Protein AF-A0A379WMU5-F1 (afdb_monomer_lite)

Radius of gyration: 20.84 Å; chains: 1; bounding box: 44×34×50 Å

Sequence (84 aa):
MPDFSAFQLEGCKVLEYARHKRKLRLGALKGNAFTLVLREISDRRDVETRLQAIRDGGRANYFGAQRFGIGGSNVQGALRWAAK

Organism: Salmonella enterica I (NCBI:txid59201)

Structure (mmCIF, N/CA/C/O backbone):
data_AF-A0A379WMU5-F1
#
_entry.id   AF-A0A379WMU5-F1
#
loop_
_atom_site.group_PDB
_atom_site.id
_atom_site.type_symbol
_atom_site.label_atom_id
_atom_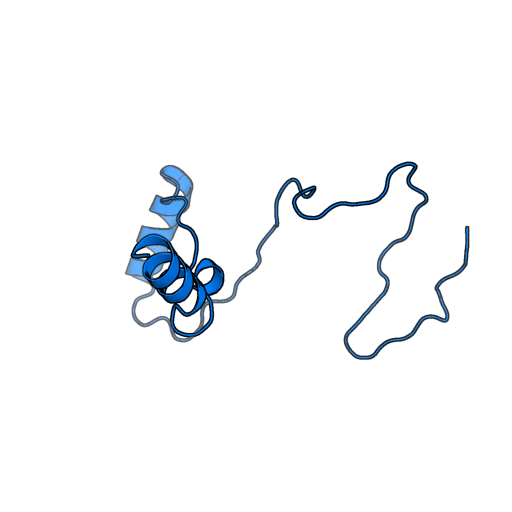site.label_alt_id
_atom_site.label_comp_id
_atom_site.label_asym_id
_atom_site.label_entity_id
_atom_site.label_seq_id
_atom_site.pdbx_PDB_ins_code
_atom_site.Cartn_x
_atom_site.Cartn_y
_atom_site.Cartn_z
_atom_site.occupancy
_atom_site.B_iso_or_equiv
_atom_site.auth_seq_id
_atom_site.auth_comp_id
_atom_site.auth_asym_id
_atom_site.auth_atom_id
_atom_site.pdbx_PDB_model_num
ATOM 1 N N . MET A 1 1 ? 14.685 -5.614 -28.565 1.00 76.56 1 MET A N 1
ATOM 2 C CA . MET A 1 1 ? 14.617 -5.590 -27.082 1.00 76.56 1 MET A CA 1
ATOM 3 C C . MET A 1 1 ? 15.295 -6.850 -26.564 1.00 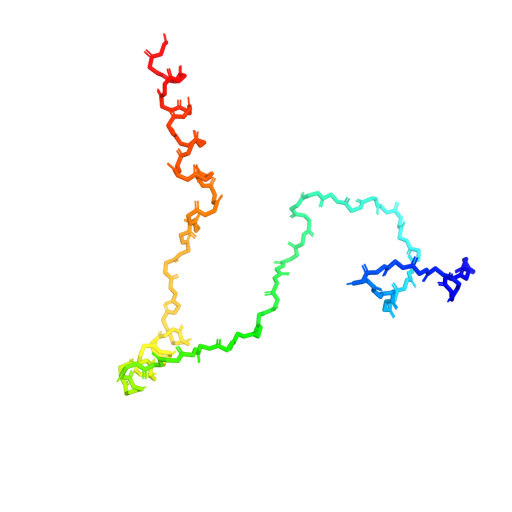76.56 1 MET A C 1
ATOM 5 O O . MET A 1 1 ? 15.291 -7.813 -27.317 1.00 76.56 1 MET A O 1
ATOM 9 N N . PRO A 1 2 ? 15.926 -6.848 -25.377 1.00 82.69 2 PRO A N 1
ATOM 10 C CA . PRO A 1 2 ? 16.414 -8.093 -24.780 1.00 82.69 2 PRO A CA 1
ATOM 11 C C . PRO A 1 2 ? 15.236 -9.045 -24.530 1.00 82.69 2 PRO A C 1
ATOM 13 O O . PRO A 1 2 ? 14.165 -8.581 -24.138 1.00 82.69 2 PRO A O 1
ATOM 16 N N . ASP A 1 3 ? 15.437 -10.334 -24.794 1.00 87.19 3 ASP A N 1
ATOM 17 C CA . ASP A 1 3 ? 14.460 -11.375 -24.481 1.00 87.19 3 ASP A CA 1
ATOM 18 C C . ASP A 1 3 ? 14.644 -11.829 -23.027 1.00 87.19 3 ASP A C 1
ATOM 20 O O . ASP A 1 3 ? 15.740 -12.213 -22.619 1.00 87.19 3 ASP A O 1
ATOM 24 N N . PHE A 1 4 ? 13.569 -11.752 -22.244 1.00 89.25 4 PHE A N 1
ATOM 25 C CA . PHE A 1 4 ? 13.531 -12.167 -20.841 1.00 89.25 4 PHE A CA 1
ATOM 26 C C . PHE A 1 4 ? 12.784 -13.490 -20.631 1.00 89.25 4 PHE A C 1
ATOM 28 O O . PHE A 1 4 ? 12.550 -13.872 -19.486 1.00 89.25 4 PHE A O 1
ATOM 35 N N . SER A 1 5 ? 12.419 -14.200 -21.704 1.00 87.19 5 SER A N 1
ATOM 36 C CA . SER A 1 5 ? 11.685 -15.474 -21.647 1.00 87.19 5 SER A CA 1
ATOM 37 C C . SER A 1 5 ? 12.373 -16.540 -20.781 1.00 87.19 5 SER A C 1
ATOM 39 O O . SER A 1 5 ? 11.699 -17.307 -20.097 1.00 87.19 5 SER A O 1
ATOM 41 N N . ALA A 1 6 ? 13.708 -16.550 -20.756 1.00 90.75 6 ALA A N 1
ATOM 42 C CA . ALA A 1 6 ? 14.512 -17.496 -19.984 1.00 90.75 6 ALA A CA 1
ATOM 43 C C . ALA A 1 6 ? 14.764 -17.071 -18.522 1.00 90.75 6 ALA A C 1
ATOM 45 O O . ALA A 1 6 ? 15.359 -17.835 -17.763 1.00 90.75 6 ALA A O 1
ATOM 46 N N . PHE A 1 7 ? 14.355 -15.866 -18.103 1.00 93.81 7 PHE A N 1
ATOM 47 C CA . PHE A 1 7 ? 14.574 -15.415 -16.727 1.00 93.81 7 PHE A CA 1
ATOM 48 C C . PHE A 1 7 ? 13.588 -16.093 -15.772 1.00 93.81 7 PHE A C 1
ATOM 50 O O . PHE A 1 7 ? 12.373 -15.916 -15.883 1.00 93.81 7 PHE A O 1
ATOM 57 N N . GLN A 1 8 ? 14.120 -16.826 -14.795 1.00 93.75 8 GLN A N 1
ATOM 58 C CA . GLN A 1 8 ? 13.336 -17.510 -13.772 1.00 93.75 8 GLN A CA 1
ATOM 59 C C . GLN A 1 8 ? 13.865 -17.172 -12.380 1.00 93.75 8 GLN A C 1
ATOM 61 O O . GLN A 1 8 ? 15.069 -17.199 -12.129 1.00 93.75 8 GLN A O 1
ATOM 66 N N . LEU A 1 9 ? 12.943 -16.856 -11.475 1.00 95.88 9 LEU A N 1
ATOM 67 C CA . LEU A 1 9 ? 13.205 -16.642 -10.059 1.00 95.88 9 LEU A CA 1
ATOM 68 C C . LEU A 1 9 ? 11.992 -17.150 -9.280 1.00 95.88 9 LEU A C 1
ATOM 70 O O . LEU A 1 9 ? 10.858 -16.801 -9.609 1.00 95.88 9 LEU A O 1
ATOM 74 N N . GLU A 1 10 ? 12.222 -17.970 -8.259 1.00 96.88 10 GLU A N 1
ATOM 75 C CA . GLU A 1 10 ? 11.147 -18.522 -7.434 1.00 96.88 10 GLU A CA 1
ATOM 76 C C . GLU A 1 10 ? 10.281 -17.404 -6.824 1.00 96.88 10 GLU A C 1
ATOM 78 O O . GLU A 1 10 ? 10.782 -16.383 -6.352 1.00 96.88 10 GLU A O 1
ATOM 83 N N . GLY A 1 11 ? 8.956 -17.566 -6.894 1.00 96.75 11 GLY A N 1
ATOM 84 C CA . GLY A 1 11 ? 7.988 -16.573 -6.414 1.00 96.75 11 GLY A CA 1
ATOM 85 C C . GLY A 1 11 ? 7.860 -15.308 -7.276 1.00 96.75 11 GLY A C 1
ATOM 86 O O . GLY A 1 11 ? 7.078 -14.423 -6.932 1.00 96.75 11 GLY A O 1
ATOM 87 N N . CYS A 1 12 ? 8.582 -15.205 -8.396 1.00 95.88 12 CYS A N 1
ATOM 88 C CA . CYS A 1 12 ? 8.593 -14.029 -9.265 1.00 95.88 12 CYS A CA 1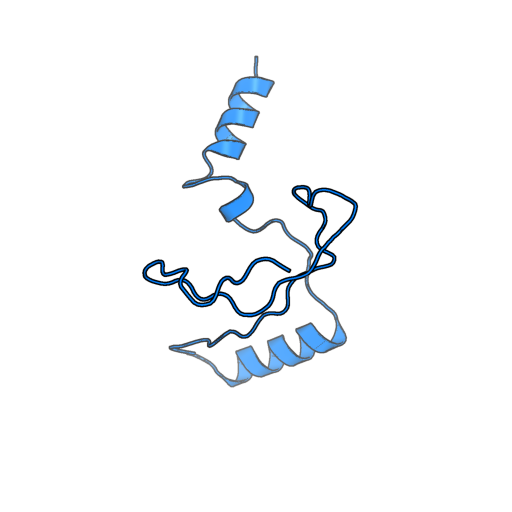
ATOM 89 C C . CYS A 1 12 ? 8.234 -14.382 -10.716 1.00 95.88 12 CYS A C 1
ATOM 91 O O . CYS A 1 12 ? 8.579 -15.442 -11.230 1.00 95.88 12 CYS A O 1
ATOM 93 N N . LYS A 1 13 ? 7.564 -13.455 -11.410 1.00 93.75 13 LYS A N 1
ATOM 94 C CA . LYS A 1 13 ? 7.213 -13.595 -12.830 1.00 93.75 13 LYS A CA 1
ATOM 95 C C . LYS A 1 13 ? 7.390 -12.267 -13.560 1.00 93.75 13 LYS A C 1
ATOM 97 O O . LYS A 1 13 ? 6.874 -11.246 -13.110 1.00 93.75 13 LYS A O 1
ATOM 102 N N . VAL A 1 14 ? 8.077 -12.284 -14.703 1.00 94.38 14 VAL A N 1
ATOM 103 C CA . VAL A 1 14 ? 8.120 -11.131 -15.617 1.00 94.38 14 VAL A CA 1
ATOM 104 C C . VAL A 1 14 ? 6.777 -11.038 -16.337 1.00 94.38 14 VAL A C 1
ATOM 106 O O . VAL A 1 14 ? 6.352 -11.995 -16.981 1.00 94.38 14 VAL A O 1
ATOM 109 N N . LEU A 1 15 ? 6.099 -9.897 -16.202 1.00 94.06 15 LEU A N 1
ATOM 110 C CA . LEU A 1 15 ? 4.808 -9.641 -16.851 1.00 94.06 15 LEU A CA 1
ATOM 111 C C . LEU A 1 15 ? 4.962 -8.780 -18.109 1.00 94.06 15 LEU A C 1
ATOM 113 O O . LEU A 1 15 ? 4.345 -9.068 -19.127 1.00 94.06 15 LEU A O 1
ATOM 117 N N . GLU A 1 16 ? 5.800 -7.745 -18.042 1.00 93.62 16 GLU A N 1
ATOM 118 C CA . GLU A 1 16 ? 6.014 -6.779 -19.120 1.00 93.62 16 GLU A CA 1
ATOM 119 C C . GLU A 1 16 ? 7.414 -6.159 -19.003 1.00 93.62 16 GLU A C 1
ATOM 121 O O . GLU A 1 16 ? 7.975 -6.060 -17.908 1.00 93.62 16 GLU A O 1
ATOM 126 N N . TYR A 1 17 ? 7.984 -5.726 -20.128 1.00 93.94 17 TYR A N 1
ATOM 127 C CA . TYR A 1 17 ? 9.236 -4.978 -20.171 1.00 93.94 17 TYR A CA 1
ATOM 128 C C . TYR A 1 17 ? 9.230 -3.967 -21.324 1.00 93.94 17 TYR A C 1
ATOM 130 O O . TYR A 1 17 ? 8.726 -4.243 -22.408 1.00 93.94 17 TYR A O 1
ATOM 138 N N . ALA A 1 18 ? 9.832 -2.795 -21.105 1.00 93.50 18 ALA A N 1
ATOM 139 C CA . ALA A 1 18 ? 9.970 -1.736 -22.105 1.00 93.50 18 ALA A CA 1
ATOM 140 C C . ALA A 1 18 ? 11.216 -0.873 -21.832 1.00 93.50 18 ALA A C 1
ATOM 142 O O . ALA A 1 18 ? 11.742 -0.832 -20.717 1.00 93.50 18 ALA A O 1
ATOM 143 N N . ARG A 1 19 ? 11.711 -0.157 -22.851 1.00 94.75 19 ARG A N 1
ATOM 144 C CA . ARG A 1 19 ? 12.791 0.833 -22.679 1.00 94.75 19 ARG A CA 1
ATOM 145 C C . ARG A 1 19 ? 12.224 2.119 -22.073 1.00 94.75 19 ARG A C 1
ATOM 147 O O . ARG A 1 19 ? 11.195 2.612 -22.518 1.00 94.75 19 ARG A O 1
ATOM 154 N N . HIS A 1 20 ? 12.946 2.718 -21.128 1.00 95.88 20 HIS A N 1
ATOM 155 C CA . HIS A 1 20 ? 12.606 4.020 -20.554 1.00 95.88 20 HIS A CA 1
ATOM 156 C C . HIS A 1 20 ? 13.858 4.899 -20.428 1.00 95.88 20 HIS A C 1
ATOM 158 O O . HIS A 1 20 ? 14.935 4.404 -20.100 1.00 95.88 20 HIS A O 1
ATOM 164 N N . LYS A 1 21 ? 13.735 6.209 -20.696 1.00 97.00 21 LYS A N 1
ATOM 165 C CA . LYS A 1 21 ? 14.886 7.139 -20.742 1.00 97.00 21 LYS A CA 1
ATOM 166 C C . LYS A 1 21 ? 15.436 7.516 -19.361 1.00 97.00 21 LYS A C 1
ATOM 168 O O . LYS A 1 21 ? 16.579 7.941 -19.253 1.00 97.00 21 LYS A O 1
ATOM 173 N N . ARG A 1 22 ? 14.618 7.419 -18.308 1.00 96.81 22 ARG A N 1
ATOM 174 C CA . ARG A 1 22 ? 14.978 7.820 -16.934 1.00 96.81 22 ARG A CA 1
ATOM 175 C C . ARG A 1 22 ? 14.937 6.626 -15.986 1.00 96.81 22 ARG A C 1
ATOM 177 O O . ARG A 1 22 ? 14.069 5.767 -16.115 1.00 96.81 22 ARG A O 1
ATOM 184 N N . LYS A 1 23 ? 15.826 6.617 -14.993 1.00 96.81 23 LYS A N 1
ATOM 185 C CA . LYS A 1 23 ? 15.816 5.635 -13.899 1.00 96.81 23 LYS A CA 1
ATOM 186 C C . LYS A 1 23 ? 14.594 5.846 -12.994 1.00 96.81 23 LYS A C 1
ATOM 188 O O . LYS A 1 23 ? 14.309 6.982 -12.614 1.00 96.81 23 LYS A O 1
ATOM 193 N N . LEU A 1 24 ? 13.920 4.760 -12.611 1.00 96.94 24 LEU A N 1
ATOM 194 C CA . LEU A 1 24 ? 12.857 4.788 -11.603 1.00 96.94 24 LEU A CA 1
ATOM 195 C C . LEU A 1 24 ? 13.463 5.042 -10.209 1.00 96.94 24 LEU A C 1
ATOM 197 O O . LEU A 1 24 ? 14.424 4.379 -9.817 1.00 96.94 24 LEU A O 1
ATOM 201 N N . ARG A 1 25 ? 12.931 6.027 -9.476 1.00 97.31 25 ARG A N 1
ATOM 202 C CA . ARG A 1 25 ? 13.383 6.411 -8.124 1.00 97.31 25 ARG A CA 1
ATOM 203 C C . ARG A 1 25 ? 12.369 5.964 -7.068 1.00 97.31 25 ARG A C 1
ATOM 205 O O . ARG A 1 25 ? 11.185 5.825 -7.364 1.00 97.31 25 ARG A O 1
ATOM 212 N N . LEU A 1 26 ? 12.824 5.790 -5.826 1.00 97.06 26 LEU A N 1
ATOM 213 C CA . LEU A 1 26 ? 11.930 5.578 -4.685 1.00 97.06 26 LEU A CA 1
ATOM 214 C C . LEU A 1 26 ? 10.949 6.754 -4.561 1.00 97.06 26 LEU A C 1
ATOM 216 O O . LEU A 1 26 ? 11.345 7.908 -4.707 1.00 97.06 26 LEU A O 1
ATOM 220 N N . GLY A 1 27 ? 9.670 6.451 -4.330 1.00 96.00 27 GLY A N 1
ATOM 221 C CA . GLY A 1 27 ? 8.601 7.453 -4.240 1.00 96.00 27 GLY A CA 1
ATOM 222 C C . GLY A 1 27 ? 8.072 7.979 -5.581 1.00 96.00 27 GLY A C 1
ATOM 223 O O . GLY A 1 27 ? 7.186 8.822 -5.575 1.00 96.00 27 GLY A O 1
ATOM 224 N N . ALA A 1 28 ? 8.559 7.485 -6.726 1.00 97.12 28 ALA A N 1
ATOM 225 C CA . ALA A 1 28 ? 8.119 7.952 -8.048 1.00 97.12 28 ALA A CA 1
ATOM 226 C C . ALA A 1 28 ? 6.794 7.330 -8.545 1.00 97.12 28 ALA A C 1
ATOM 228 O O . ALA A 1 28 ? 6.381 7.589 -9.674 1.00 97.12 28 ALA A O 1
ATOM 229 N N . LEU A 1 29 ? 6.143 6.485 -7.741 1.00 96.56 29 LEU A N 1
ATOM 230 C CA . LEU A 1 29 ? 4.853 5.886 -8.085 1.00 96.56 29 LEU A CA 1
ATOM 231 C C . LEU A 1 29 ? 3.724 6.895 -7.867 1.00 96.56 29 LEU A C 1
ATOM 233 O O . LEU A 1 29 ? 3.705 7.603 -6.865 1.00 96.56 29 LEU A O 1
ATOM 237 N N . LYS A 1 30 ? 2.735 6.898 -8.766 1.00 97.75 30 LYS A N 1
ATOM 238 C CA . LYS A 1 30 ? 1.504 7.683 -8.583 1.00 97.75 30 LYS A CA 1
ATOM 239 C C . LYS A 1 30 ? 0.655 7.155 -7.416 1.00 97.75 30 LYS A C 1
ATOM 241 O O . LYS A 1 30 ? 0.015 7.936 -6.724 1.00 97.75 30 LYS A O 1
ATOM 246 N N . GLY A 1 31 ? 0.630 5.837 -7.220 1.00 97.19 31 GLY A N 1
ATOM 247 C CA . GLY A 1 31 ? -0.167 5.164 -6.197 1.00 97.19 31 GLY A CA 1
ATOM 248 C C . GLY A 1 31 ? -0.173 3.650 -6.392 1.00 97.19 31 GLY A C 1
ATOM 249 O O . GLY A 1 31 ? 0.507 3.138 -7.280 1.00 97.19 31 GLY A O 1
ATOM 250 N N . ASN A 1 32 ? -0.954 2.951 -5.569 1.00 97.31 32 ASN A N 1
ATOM 251 C CA . ASN A 1 32 ? -1.137 1.502 -5.636 1.00 97.31 32 ASN A CA 1
ATOM 252 C C . ASN A 1 32 ? -2.631 1.174 -5.698 1.00 97.31 32 ASN A C 1
ATOM 254 O O . ASN A 1 32 ? -3.437 1.847 -5.055 1.00 97.31 32 ASN A O 1
ATOM 258 N N . ALA A 1 33 ? -2.983 0.130 -6.446 1.00 98.06 33 ALA A N 1
ATOM 259 C CA . ALA A 1 33 ? -4.319 -0.452 -6.438 1.00 98.06 33 ALA A CA 1
ATOM 260 C C . ALA A 1 33 ? -4.322 -1.676 -5.515 1.00 98.06 33 ALA A C 1
ATOM 262 O O . ALA A 1 33 ? -3.436 -2.524 -5.611 1.00 98.06 33 ALA A O 1
ATOM 263 N N . PHE A 1 34 ? -5.306 -1.763 -4.620 1.00 97.19 34 PHE A N 1
ATOM 264 C CA . PHE A 1 34 ? -5.397 -2.835 -3.632 1.00 97.19 34 PHE A CA 1
ATOM 265 C C . PHE A 1 34 ? -6.609 -3.721 -3.908 1.00 97.19 34 PHE A C 1
ATOM 267 O O . PHE A 1 34 ? -7.701 -3.230 -4.174 1.00 97.19 34 PHE A O 1
ATOM 274 N N . THR A 1 35 ? -6.415 -5.033 -3.795 1.00 98.19 35 THR A N 1
ATOM 275 C CA . THR A 1 35 ? -7.489 -6.024 -3.667 1.00 98.19 35 THR A CA 1
ATOM 276 C C . THR A 1 35 ? -7.213 -6.802 -2.391 1.00 98.19 35 THR A C 1
ATOM 278 O O . THR A 1 35 ? -6.158 -7.420 -2.264 1.00 98.19 35 THR A O 1
ATOM 281 N N . LEU A 1 36 ? -8.119 -6.710 -1.419 1.00 97.12 36 LEU A N 1
ATOM 282 C CA . LEU A 1 36 ? -7.942 -7.271 -0.080 1.00 97.12 36 LEU A CA 1
ATOM 283 C C . LEU A 1 36 ? -9.104 -8.212 0.237 1.00 97.12 36 LEU A C 1
ATOM 285 O O . LEU A 1 36 ? -10.245 -7.932 -0.125 1.00 97.12 36 LEU A O 1
ATOM 289 N N . VAL A 1 37 ? -8.816 -9.298 0.953 1.00 97.75 37 VAL A N 1
ATOM 290 C CA . VAL A 1 37 ? -9.830 -10.221 1.478 1.00 97.75 37 VAL A CA 1
ATOM 291 C C . VAL A 1 37 ? -9.771 -10.174 2.998 1.00 97.75 37 VAL A C 1
ATOM 293 O O . VAL A 1 37 ? -8.790 -10.619 3.593 1.00 97.75 37 VAL A O 1
ATOM 296 N N . LEU A 1 38 ? -10.819 -9.633 3.621 1.00 96.88 38 LEU A N 1
ATOM 297 C CA . LEU A 1 38 ? -11.004 -9.689 5.070 1.00 96.88 38 LEU A CA 1
ATOM 298 C C . LEU A 1 38 ? -11.621 -11.045 5.438 1.00 96.88 38 LEU A C 1
ATOM 300 O O . LEU A 1 38 ? -12.602 -11.469 4.827 1.00 96.88 38 LEU A O 1
ATOM 304 N N . ARG A 1 39 ? -11.031 -11.736 6.413 1.00 97.31 39 ARG A N 1
ATOM 305 C CA . ARG A 1 39 ? -11.480 -13.046 6.912 1.00 97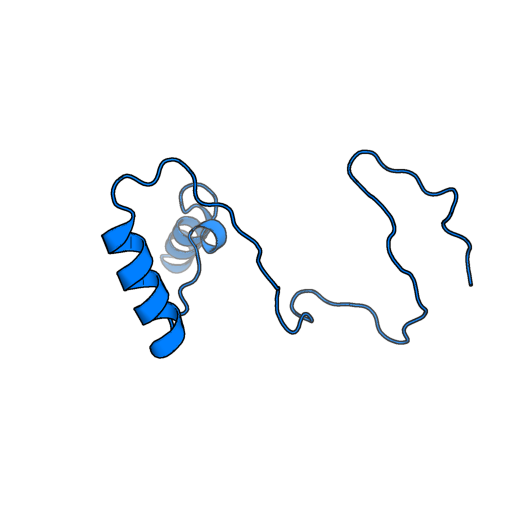.31 39 ARG A CA 1
ATOM 306 C C . ARG A 1 39 ? -12.007 -12.888 8.338 1.00 97.31 39 ARG A C 1
ATOM 308 O O . ARG A 1 39 ? -11.697 -11.892 8.980 1.00 97.31 39 ARG A O 1
ATOM 315 N N . GLU A 1 40 ? -12.799 -13.856 8.802 1.00 97.88 40 GLU A N 1
ATOM 316 C CA . GLU A 1 40 ? -13.273 -13.925 10.199 1.00 97.88 40 GLU A CA 1
ATOM 317 C C . GLU A 1 40 ? -14.005 -12.655 10.671 1.00 97.88 40 GLU A C 1
ATOM 319 O O . GLU A 1 40 ? -13.796 -12.144 11.768 1.00 97.88 40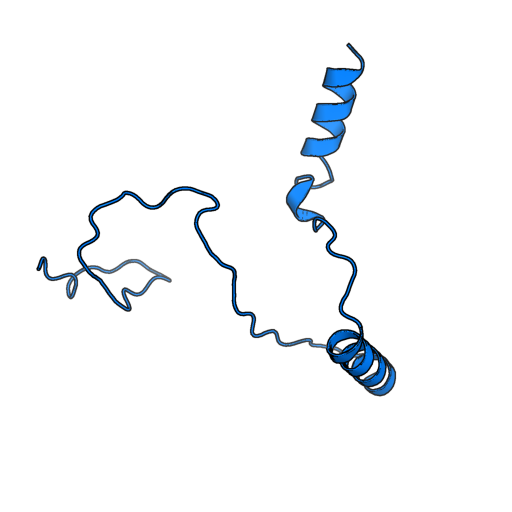 GLU A O 1
ATOM 324 N N . ILE A 1 41 ? -14.885 -12.121 9.819 1.00 97.81 41 ILE A N 1
ATOM 325 C CA . ILE A 1 41 ? -15.680 -10.935 10.147 1.00 97.81 41 ILE A CA 1
ATOM 326 C C . ILE A 1 41 ? -16.721 -11.300 11.211 1.00 97.81 41 ILE A C 1
ATOM 328 O O . ILE A 1 41 ? -17.618 -12.101 10.950 1.00 97.81 41 ILE A O 1
ATOM 332 N N . SER A 1 42 ? -16.620 -10.670 12.382 1.00 97.81 42 SER A N 1
ATOM 333 C CA . SER A 1 42 ? -17.542 -10.861 13.507 1.00 97.81 42 SER A CA 1
ATOM 334 C C . SER A 1 42 ? -18.904 -10.194 13.288 1.00 97.81 42 SER A C 1
ATOM 336 O O . SER A 1 42 ? -19.931 -10.797 13.584 1.00 97.81 42 SER A O 1
ATOM 338 N N . ASP A 1 43 ? -18.923 -8.980 12.727 1.00 98.06 43 ASP A N 1
ATOM 339 C CA . ASP A 1 43 ? -20.146 -8.259 12.358 1.00 98.06 43 ASP A CA 1
ATOM 340 C C . ASP A 1 43 ? -20.049 -7.703 10.934 1.00 98.06 43 ASP A C 1
ATOM 342 O O . ASP A 1 43 ? -19.365 -6.720 10.642 1.00 98.06 43 ASP A O 1
ATOM 346 N N . ARG A 1 44 ? -20.776 -8.343 10.018 1.00 97.56 44 ARG A N 1
ATOM 347 C CA . ARG A 1 44 ? -20.806 -7.947 8.610 1.00 97.56 44 ARG A CA 1
ATOM 348 C C . ARG A 1 44 ? -21.540 -6.624 8.374 1.00 97.56 44 ARG A C 1
ATOM 350 O O . ARG A 1 44 ? -21.188 -5.911 7.436 1.00 97.56 44 ARG A O 1
ATOM 357 N N . ARG A 1 45 ? -22.562 -6.302 9.173 1.00 98.00 45 ARG A N 1
ATOM 358 C CA . ARG A 1 45 ? -23.383 -5.094 8.974 1.00 98.00 45 ARG A CA 1
ATOM 359 C C . ARG A 1 45 ? -22.610 -3.843 9.372 1.00 98.00 45 ARG A C 1
ATOM 361 O O . ARG A 1 45 ? -22.666 -2.845 8.652 1.00 98.00 45 ARG A O 1
ATOM 368 N N . ASP A 1 46 ? -21.850 -3.917 10.464 1.00 98.06 46 ASP A N 1
ATOM 369 C CA . ASP A 1 46 ? -20.943 -2.838 10.874 1.00 98.06 46 ASP A CA 1
ATOM 370 C C . ASP A 1 46 ? -19.874 -2.572 9.800 1.00 98.06 46 ASP A C 1
ATOM 372 O O . ASP A 1 46 ? -19.688 -1.428 9.378 1.00 98.06 46 ASP A O 1
ATOM 376 N N . VAL A 1 47 ? -19.233 -3.624 9.272 1.00 97.75 47 VAL A N 1
ATOM 377 C CA . VAL A 1 47 ? -18.233 -3.483 8.196 1.00 97.75 47 VAL A CA 1
ATOM 378 C C . VAL A 1 47 ? -18.831 -2.825 6.952 1.00 97.75 47 VAL A C 1
ATOM 380 O O . VAL A 1 47 ? -18.237 -1.883 6.427 1.00 97.75 47 VAL A O 1
ATOM 383 N N . GLU A 1 48 ? -20.007 -3.263 6.501 1.00 97.88 48 GLU A N 1
ATOM 384 C CA . GLU A 1 48 ? -20.677 -2.680 5.330 1.00 97.88 48 GLU A CA 1
ATOM 385 C C . GLU A 1 48 ?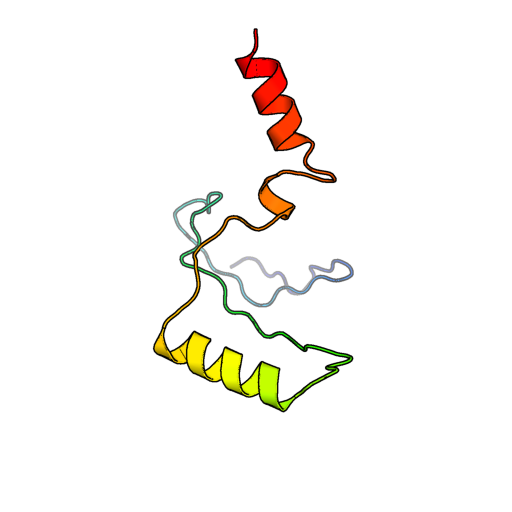 -20.988 -1.189 5.535 1.00 97.88 48 GLU A C 1
ATOM 387 O O . GLU A 1 48 ? -20.682 -0.356 4.680 1.00 97.88 48 GLU A O 1
ATOM 392 N N . THR A 1 49 ? -21.502 -0.831 6.713 1.00 97.88 49 THR A N 1
ATOM 393 C CA . THR A 1 49 ? -21.792 0.564 7.080 1.00 97.88 49 THR A CA 1
ATOM 394 C C . THR A 1 49 ? -20.525 1.423 7.028 1.00 97.88 49 THR A C 1
ATOM 396 O O . THR A 1 49 ? -20.514 2.526 6.473 1.00 97.88 49 THR A O 1
ATOM 399 N N . ARG A 1 50 ? -19.406 0.903 7.548 1.00 97.12 50 ARG A N 1
ATOM 400 C CA . ARG A 1 50 ? -18.112 1.597 7.505 1.00 97.12 50 ARG A CA 1
ATOM 401 C C . ARG A 1 50 ? -17.586 1.737 6.084 1.00 97.12 50 ARG A C 1
ATOM 403 O O . ARG A 1 50 ? -17.072 2.808 5.764 1.00 97.12 50 ARG A O 1
ATOM 410 N N . LEU A 1 51 ? -17.700 0.703 5.248 1.00 97.00 51 LEU A N 1
ATOM 411 C CA . LEU A 1 51 ? -17.274 0.733 3.843 1.00 97.00 51 LEU A CA 1
ATOM 412 C C . LEU A 1 51 ? -18.032 1.799 3.047 1.00 97.00 51 LEU A C 1
ATOM 414 O O . LEU A 1 51 ? -17.398 2.566 2.320 1.00 97.00 51 LEU A O 1
ATOM 418 N N . GLN A 1 52 ? -19.347 1.915 3.244 1.00 97.69 52 GLN A N 1
ATOM 419 C CA . GLN A 1 52 ? -20.148 2.986 2.641 1.00 97.69 52 GLN A CA 1
ATOM 420 C C . GLN A 1 52 ? -19.635 4.360 3.072 1.00 97.69 52 GLN A C 1
ATOM 422 O O . GLN A 1 52 ? -19.331 5.204 2.230 1.00 97.69 52 GLN A O 1
ATOM 427 N N . ALA A 1 53 ? -19.379 4.541 4.370 1.00 97.50 53 ALA A N 1
ATOM 428 C CA . ALA A 1 53 ? -18.753 5.766 4.838 1.00 97.50 53 ALA A CA 1
ATOM 429 C C . ALA A 1 53 ? -17.361 5.991 4.208 1.00 97.50 53 ALA A C 1
ATOM 431 O O . ALA A 1 53 ? -17.008 7.147 3.992 1.00 97.50 53 ALA A O 1
ATOM 432 N N . ILE A 1 54 ? -16.533 4.950 3.961 1.00 97.00 54 ILE A N 1
ATOM 433 C CA . ILE A 1 54 ? -15.188 5.086 3.328 1.00 97.00 54 ILE A CA 1
ATOM 434 C C . ILE A 1 54 ? -15.341 5.683 1.949 1.00 97.00 54 ILE A C 1
ATOM 436 O O . ILE A 1 54 ? -14.631 6.628 1.610 1.00 97.00 54 ILE A O 1
ATOM 440 N N . ARG A 1 55 ? -16.247 5.097 1.172 1.00 97.12 55 ARG A N 1
ATOM 441 C CA . ARG A 1 55 ? -16.506 5.500 -0.200 1.00 97.12 55 ARG A CA 1
ATOM 442 C C . ARG A 1 55 ? -16.903 6.973 -0.271 1.00 97.12 55 ARG A C 1
ATOM 444 O O . ARG A 1 55 ? -16.370 7.685 -1.114 1.00 97.12 55 ARG A O 1
ATOM 451 N N . ASP A 1 56 ? -17.774 7.414 0.634 1.00 97.19 56 ASP A N 1
ATOM 452 C CA . ASP A 1 56 ? -18.404 8.734 0.534 1.00 97.19 56 ASP A CA 1
ATOM 453 C C . ASP A 1 56 ? -17.596 9.838 1.246 1.00 97.19 56 ASP A C 1
ATOM 455 O O . ASP A 1 56 ? -17.581 10.982 0.800 1.00 97.19 56 ASP A O 1
ATOM 459 N N . GLY A 1 57 ? -16.894 9.506 2.337 1.00 96.31 57 GLY A N 1
ATOM 460 C CA . GLY A 1 57 ? -16.191 10.480 3.185 1.00 96.31 57 GLY A CA 1
ATOM 461 C C . GLY A 1 57 ? -14.670 10.329 3.253 1.00 96.31 57 GLY A C 1
ATOM 462 O O . GLY A 1 57 ? -14.014 11.100 3.952 1.00 96.31 57 GLY A O 1
ATOM 463 N N . GLY A 1 58 ? -14.085 9.327 2.588 1.00 94.50 58 GLY A N 1
ATOM 464 C CA . GLY A 1 58 ? -12.660 9.015 2.721 1.00 94.50 58 GLY A CA 1
ATOM 465 C C . GLY A 1 58 ? -12.272 8.627 4.153 1.00 94.50 58 GLY A C 1
ATOM 466 O O . GLY A 1 58 ? -13.117 8.462 5.030 1.00 94.50 58 GLY A O 1
ATOM 467 N N . ARG A 1 59 ? -10.980 8.442 4.423 1.00 93.88 59 ARG A N 1
ATOM 468 C CA . ARG A 1 59 ? -10.433 8.126 5.759 1.00 93.88 59 ARG A CA 1
ATOM 469 C C . ARG A 1 59 ? -9.266 9.066 6.058 1.00 93.88 59 ARG A C 1
ATOM 471 O O . ARG A 1 59 ? -8.687 9.646 5.141 1.00 93.88 59 ARG A O 1
ATOM 478 N N . ALA A 1 60 ? -8.883 9.177 7.328 1.00 96.00 60 ALA A N 1
ATOM 479 C CA . ALA A 1 60 ? -7.672 9.902 7.693 1.00 96.00 60 ALA A CA 1
ATOM 480 C C . ALA A 1 60 ? -6.442 9.249 7.038 1.00 96.00 60 ALA A C 1
ATOM 482 O O . ALA A 1 60 ? -6.254 8.033 7.111 1.00 96.00 60 ALA A O 1
ATOM 483 N N . ASN A 1 61 ? -5.596 10.066 6.413 1.00 96.44 61 ASN A N 1
ATOM 484 C CA . ASN A 1 61 ? -4.400 9.608 5.711 1.00 96.44 61 ASN A CA 1
ATOM 485 C C . ASN A 1 61 ? -3.227 9.406 6.686 1.00 96.44 61 ASN A C 1
ATOM 487 O O . ASN A 1 61 ? -2.217 10.110 6.629 1.00 96.44 61 ASN A O 1
ATOM 491 N N . TYR A 1 62 ? -3.395 8.492 7.641 1.00 97.69 62 TYR A N 1
ATOM 492 C CA . TYR A 1 62 ? -2.363 8.198 8.628 1.00 97.69 62 TYR A CA 1
ATOM 493 C C . TYR A 1 62 ? -1.200 7.417 8.021 1.00 97.69 62 TYR A C 1
ATOM 495 O O . TYR A 1 62 ? -1.364 6.550 7.163 1.00 97.69 62 TYR A O 1
ATOM 503 N N . PHE A 1 63 ? -0.008 7.655 8.562 1.00 97.62 63 PHE A N 1
ATOM 504 C CA . PHE A 1 63 ? 1.087 6.715 8.400 1.00 97.62 63 PHE A CA 1
ATOM 505 C C . PHE A 1 63 ? 0.757 5.428 9.165 1.00 97.62 63 PHE A C 1
ATOM 507 O O . PHE A 1 63 ? 0.569 5.454 10.379 1.00 97.62 63 PHE A O 1
ATOM 514 N N . GLY A 1 64 ? 0.690 4.298 8.457 1.00 95.06 64 GLY A N 1
ATOM 515 C CA . GLY A 1 64 ? 0.489 2.993 9.086 1.00 95.06 64 GLY A CA 1
ATOM 516 C C . GLY A 1 64 ? 1.641 2.621 10.026 1.00 95.06 64 GLY A C 1
ATOM 517 O O . GLY A 1 64 ? 2.755 3.123 9.877 1.00 95.06 64 GLY A O 1
ATOM 518 N N . ALA A 1 65 ? 1.397 1.692 10.955 1.00 96.44 65 ALA A N 1
ATOM 519 C CA . ALA A 1 65 ? 2.366 1.280 11.981 1.00 96.44 65 ALA A CA 1
ATOM 520 C C . ALA A 1 65 ? 3.747 0.894 11.413 1.00 96.44 65 ALA A C 1
ATOM 522 O O . ALA A 1 65 ? 4.777 1.214 12.000 1.00 96.44 65 ALA A O 1
ATOM 523 N N . GLN A 1 66 ? 3.770 0.291 10.219 1.00 96.19 66 GLN A N 1
ATOM 524 C CA . GLN A 1 66 ? 4.983 -0.053 9.469 1.00 96.19 66 GLN A CA 1
ATOM 525 C C . GLN A 1 66 ? 5.941 1.139 9.276 1.00 96.19 66 GLN A C 1
ATOM 527 O O . GLN A 1 66 ? 7.156 0.948 9.233 1.00 96.19 66 GLN A O 1
ATOM 532 N N . ARG A 1 67 ? 5.432 2.378 9.223 1.00 97.00 67 ARG A N 1
ATOM 533 C CA . ARG A 1 67 ? 6.260 3.589 9.118 1.00 97.00 67 ARG A CA 1
ATOM 534 C C . ARG A 1 67 ? 7.173 3.788 10.330 1.00 97.00 67 ARG A C 1
ATOM 536 O O . ARG A 1 67 ? 8.251 4.362 10.189 1.00 97.00 67 ARG A O 1
ATOM 543 N N . PHE A 1 68 ? 6.761 3.310 11.500 1.00 97.81 68 PHE A N 1
ATOM 544 C CA . PHE A 1 68 ? 7.446 3.546 12.769 1.00 97.81 68 PHE A CA 1
ATOM 545 C C . PHE A 1 68 ? 8.398 2.410 13.172 1.00 97.81 68 PHE A C 1
ATOM 547 O O . PHE A 1 68 ? 8.993 2.469 14.245 1.00 97.81 68 PHE A O 1
ATOM 554 N N . GLY A 1 69 ? 8.616 1.428 12.293 1.00 96.94 69 GLY A N 1
ATOM 555 C CA . GLY A 1 69 ? 9.510 0.296 12.541 1.00 96.94 69 GLY A CA 1
ATOM 556 C C . GLY A 1 69 ? 8.871 -0.792 13.407 1.00 96.94 69 GLY A C 1
ATOM 557 O O . GLY A 1 69 ? 7.828 -0.593 14.033 1.00 96.94 69 GLY A O 1
ATOM 558 N N . ILE A 1 70 ? 9.500 -1.968 13.434 1.00 96.75 70 ILE A N 1
ATOM 559 C CA . ILE A 1 70 ? 9.043 -3.099 14.253 1.00 96.75 70 ILE A CA 1
ATOM 560 C C . ILE A 1 70 ? 9.053 -2.665 15.723 1.00 96.75 70 ILE A C 1
ATOM 562 O O . ILE A 1 70 ? 10.059 -2.160 16.217 1.00 96.75 70 ILE A O 1
ATOM 566 N N . GLY A 1 71 ? 7.912 -2.802 16.402 1.00 96.25 71 GLY A N 1
ATOM 567 C CA . GLY A 1 71 ? 7.758 -2.368 17.794 1.00 96.25 71 GLY A CA 1
ATOM 568 C C . GLY A 1 71 ? 7.944 -0.859 18.023 1.00 96.25 71 GLY A C 1
ATOM 569 O O . GLY A 1 71 ? 8.191 -0.450 19.153 1.00 96.25 71 GLY A O 1
ATOM 570 N N . GLY A 1 72 ? 7.865 -0.023 16.979 1.00 97.44 72 GLY A N 1
ATOM 571 C CA . GLY A 1 72 ? 8.080 1.424 17.100 1.00 97.44 72 GLY A CA 1
ATOM 572 C C . GLY A 1 72 ? 9.555 1.841 17.181 1.00 97.44 72 GLY A C 1
ATOM 573 O O . GLY A 1 72 ? 9.858 2.960 17.602 1.00 97.44 72 GLY A O 1
ATOM 574 N N . SER A 1 73 ? 10.491 0.969 16.798 1.00 97.62 73 SER A N 1
ATOM 575 C CA . SER A 1 73 ? 11.932 1.217 16.937 1.00 97.62 73 SER A CA 1
ATOM 576 C C . SER A 1 73 ? 12.413 2.510 16.262 1.00 97.62 73 SER A C 1
ATOM 578 O O . SER A 1 73 ? 13.255 3.212 16.830 1.00 97.62 73 SER A O 1
ATOM 580 N N . ASN A 1 74 ? 11.850 2.877 15.103 1.00 97.88 74 ASN A N 1
ATOM 581 C CA . ASN A 1 74 ? 12.256 4.081 14.372 1.00 97.88 74 ASN A CA 1
ATOM 582 C C . ASN A 1 74 ? 11.860 5.349 15.130 1.00 97.88 74 ASN A C 1
ATOM 584 O O . ASN A 1 74 ? 12.674 6.261 15.272 1.00 97.88 74 ASN A O 1
ATOM 588 N N . VAL A 1 75 ? 10.622 5.411 15.635 1.00 97.56 75 VAL A N 1
ATOM 589 C CA . VAL A 1 75 ? 10.147 6.598 16.363 1.00 97.56 75 VAL A CA 1
ATOM 590 C C . VAL A 1 75 ? 10.858 6.738 17.707 1.00 97.56 75 VAL A C 1
ATOM 592 O O . VAL A 1 75 ? 11.291 7.832 18.056 1.00 97.56 75 VAL A O 1
ATOM 595 N N . GLN A 1 76 ? 11.083 5.635 18.423 1.00 97.81 76 GLN A N 1
ATOM 596 C CA . GLN A 1 76 ? 11.847 5.661 19.673 1.00 97.81 76 GLN A CA 1
ATOM 597 C C . GLN A 1 76 ? 13.300 6.095 19.447 1.00 97.81 76 GLN A C 1
ATOM 599 O O . GLN A 1 76 ? 13.848 6.858 20.241 1.00 97.81 76 GLN A O 1
ATOM 604 N N . GLY A 1 77 ? 13.930 5.622 18.367 1.00 97.69 77 GLY A N 1
ATOM 605 C CA . GLY A 1 77 ? 15.270 6.052 17.973 1.00 97.69 77 GLY A CA 1
ATOM 606 C C . GLY A 1 77 ? 15.333 7.552 17.693 1.00 97.69 77 GLY A C 1
ATOM 607 O O . GLY A 1 77 ? 16.216 8.228 18.217 1.00 97.69 77 GLY A O 1
ATOM 608 N N . ALA A 1 78 ? 14.360 8.075 16.944 1.00 97.94 78 ALA A N 1
ATOM 609 C CA . ALA A 1 78 ? 14.259 9.502 16.656 1.00 97.94 78 ALA A CA 1
ATOM 610 C C . ALA A 1 78 ? 14.087 10.341 17.932 1.00 97.94 78 ALA A C 1
ATOM 612 O O . ALA A 1 78 ? 14.792 11.330 18.106 1.00 97.94 78 ALA A O 1
ATOM 613 N N . LEU A 1 79 ? 13.217 9.917 18.856 1.00 98.00 79 LEU A N 1
ATOM 614 C CA . LEU A 1 79 ? 13.007 10.608 20.134 1.00 98.00 79 LEU A CA 1
ATOM 615 C C . LEU A 1 79 ? 14.271 10.618 21.003 1.00 98.00 79 LEU A C 1
ATOM 617 O O . LEU A 1 79 ? 14.638 11.664 21.531 1.00 98.00 79 LEU A O 1
ATOM 621 N N . ARG A 1 80 ? 14.974 9.481 21.120 1.00 97.88 80 ARG A N 1
ATOM 622 C CA . ARG A 1 80 ? 16.248 9.415 21.860 1.00 97.88 80 ARG A CA 1
ATOM 623 C C . ARG A 1 80 ? 17.320 10.312 21.255 1.00 97.88 80 ARG A C 1
ATOM 625 O O . ARG A 1 80 ? 18.140 10.848 21.990 1.00 97.88 80 ARG A O 1
ATOM 632 N N . TRP A 1 81 ? 17.353 10.418 19.929 1.00 97.12 81 TRP A N 1
ATOM 633 C CA . TRP A 1 81 ? 18.310 11.278 19.244 1.00 97.12 81 TRP A CA 1
ATOM 634 C C . TRP A 1 81 ? 17.985 12.758 19.444 1.00 97.12 81 TRP A C 1
ATOM 636 O O . TRP A 1 81 ? 18.892 13.519 19.748 1.00 97.12 81 TRP A O 1
ATOM 646 N N . ALA A 1 82 ? 16.711 13.141 19.346 1.00 97.25 82 ALA A N 1
ATOM 647 C CA . ALA A 1 82 ? 16.262 14.522 19.524 1.00 97.25 82 ALA A CA 1
ATOM 648 C C . ALA A 1 82 ? 16.363 15.031 20.974 1.00 97.25 82 ALA A C 1
ATOM 650 O O . ALA A 1 82 ? 16.360 16.235 21.195 1.00 97.25 82 ALA A O 1
ATOM 651 N N . ALA A 1 83 ? 16.415 14.127 21.956 1.00 93.12 83 ALA A N 1
ATOM 652 C CA . ALA A 1 83 ? 16.599 14.460 23.369 1.00 93.12 83 ALA A CA 1
ATOM 653 C C . ALA A 1 83 ? 18.072 14.689 23.771 1.00 93.12 83 ALA A C 1
ATOM 655 O O . ALA A 1 83 ? 18.341 14.937 24.947 1.00 93.12 83 ALA A O 1
ATOM 656 N N . LYS A 1 84 ? 19.013 14.555 22.829 1.00 67.25 84 LYS A N 1
ATOM 657 C CA . LYS A 1 84 ? 20.416 14.953 22.994 1.00 67.25 84 LYS A CA 1
ATOM 658 C C . LYS A 1 84 ? 20.629 16.350 22.434 1.00 67.25 84 LYS A C 1
ATOM 660 O O . LYS A 1 84 ? 21.448 17.069 23.040 1.00 67.25 84 LYS A O 1
#

InterPro domains:
  IPR001656 Pseudouridine synthase, TruD [PF01142] (6-70)
  IPR011760 Pseudouridine synthase, TruD, insertion domain [PS50984] (58-84)
  IPR020103 Pseudouridine synthase, catalytic domain superfamily [SSF55120] (2-83)
  IPR042214 Pseudouridine synthase, TruD, catalytic domain [G3DSA:3.30.2350.20] (1-84)
  IPR050170 tRNA pseudouridine synthase D [PTHR47811] (1-83)

Foldseek 3Di:
DDDCVPPDDPPDDDDDDDDDPDDDDPPNDPDDDDDDDDPDDPDPVVVVVVVVCCVPPNDPPDDPPVVLPDVSVNVVVVVVVVVD

pLDDT: mean 95.54, std 4.59, range [67.25, 98.19]

Secondary structure (DSSP, 8-state):
----TT--BTTB--------SS---TT------------S-S-HHHHHHHHHHHHHH----PPPGGGG-GGGHHHHHHHHHHT-